Protein AF-A0A973IEP9-F1 (afdb_monomer_lite)

Radius of gyration: 64.88 Å; chains: 1; bounding box: 97×44×182 Å

Foldseek 3Di:
DVPDPVVVVVVVVVVVVVVCVVVVVVVVVVVVVVVVVVVVVVVVVVVVVVVVVVVVVVVVVVVVVVVVVVVVVVVVVVVVVVVVVVVVVVVVVVVVVVVVVVVVVVVVVVVVVVVVVVVVVVVVVVVVVVVVVVVCVVPDDPVVVVVVVVVVVVVVVVVVD

pLDDT: mean 91.17, std 9.68, range [52.22, 97.69]

Sequence (161 aa):
MLQDPTFWVAVGMVGFIALLVYLGVPKLITKSLDDRADAIKNELDTARKLKEEAQHMLAEYERKQKAAVEEAQSIIDQAKAEAESLAAETEKKLNETIDRRTKMAENKILQAQLQARKNVQAYAADIAVAATEEILSNDLSKAKSNQLIDDSIASLKERLN

Structure (mmCIF, N/CA/C/O backbone):
data_AF-A0A973IEP9-F1
#
_entry.id   AF-A0A973IEP9-F1
#
loop_
_atom_site.group_PDB
_atom_site.id
_atom_site.type_symbol
_atom_site.label_atom_id
_atom_site.label_alt_id
_atom_site.label_comp_id
_atom_site.label_asym_id
_atom_site.label_entity_id
_atom_site.label_seq_id
_atom_site.pdbx_PDB_ins_code
_atom_site.Cartn_x
_atom_site.Cartn_y
_atom_site.Cartn_z
_atom_site.occupancy
_atom_site.B_iso_or_equiv
_atom_site.auth_seq_id
_atom_site.auth_comp_id
_atom_site.auth_asym_id
_atom_site.auth_atom_id
_atom_site.pdbx_PDB_model_num
ATOM 1 N N . MET A 1 1 ? 48.522 2.626 -91.078 1.00 57.47 1 MET A N 1
ATOM 2 C CA . MET A 1 1 ? 47.853 2.201 -89.827 1.00 57.47 1 MET A CA 1
ATOM 3 C C . MET A 1 1 ? 48.741 2.323 -88.586 1.00 57.47 1 MET A C 1
ATOM 5 O O . MET A 1 1 ? 48.225 2.768 -87.580 1.00 57.47 1 MET A O 1
ATOM 9 N N . LEU A 1 2 ? 50.050 2.017 -88.629 1.00 59.25 2 LEU A N 1
ATOM 10 C CA . LEU A 1 2 ? 50.942 2.139 -87.450 1.00 59.25 2 LEU A CA 1
ATOM 11 C C . LEU A 1 2 ? 51.584 3.535 -87.237 1.00 59.25 2 LEU A C 1
ATOM 13 O O . LEU A 1 2 ? 52.230 3.759 -86.219 1.00 59.25 2 LEU A O 1
ATOM 17 N N . GLN A 1 3 ? 51.414 4.469 -88.182 1.00 65.00 3 GLN A N 1
ATOM 18 C CA . GLN A 1 3 ? 51.898 5.863 -88.098 1.00 65.00 3 GLN A CA 1
ATOM 19 C C . GLN A 1 3 ? 50.780 6.878 -87.798 1.00 65.00 3 GLN A C 1
ATOM 21 O O . GLN A 1 3 ? 50.995 8.081 -87.907 1.00 65.00 3 GLN A O 1
ATOM 26 N N . ASP A 1 4 ? 49.584 6.405 -87.444 1.00 78.56 4 ASP A N 1
ATOM 27 C CA . ASP A 1 4 ? 48.463 7.275 -87.092 1.00 78.56 4 ASP A CA 1
ATOM 28 C C . ASP A 1 4 ? 48.603 7.732 -85.624 1.00 78.56 4 ASP A C 1
ATOM 30 O O . ASP A 1 4 ? 48.683 6.872 -84.736 1.00 78.56 4 ASP A O 1
ATOM 34 N N . PRO A 1 5 ? 48.647 9.046 -85.327 1.00 79.44 5 PRO A N 1
ATOM 35 C CA . PRO A 1 5 ? 48.685 9.556 -83.957 1.00 79.44 5 PRO A CA 1
ATOM 36 C C . PRO A 1 5 ? 47.569 8.988 -83.072 1.00 79.44 5 PRO A C 1
ATOM 38 O O . PRO A 1 5 ? 47.789 8.727 -81.889 1.00 79.44 5 PRO A O 1
ATOM 41 N N . THR A 1 6 ? 46.393 8.720 -83.643 1.00 84.62 6 THR A N 1
ATOM 42 C CA . THR A 1 6 ? 45.257 8.150 -82.913 1.00 84.62 6 THR A CA 1
ATOM 43 C C . THR A 1 6 ? 45.540 6.727 -82.415 1.00 84.62 6 THR A C 1
ATOM 45 O O . THR A 1 6 ? 45.077 6.359 -81.335 1.00 84.62 6 THR A O 1
ATOM 48 N N . PHE A 1 7 ? 46.355 5.939 -83.130 1.00 85.94 7 PHE A N 1
ATOM 49 C CA . PHE A 1 7 ? 46.746 4.589 -82.705 1.00 85.94 7 PHE A CA 1
ATOM 50 C C . PHE A 1 7 ? 47.631 4.623 -81.451 1.00 85.94 7 PHE A C 1
ATOM 52 O O . PHE A 1 7 ? 47.359 3.914 -80.485 1.00 85.94 7 PHE A O 1
ATOM 59 N N . TRP A 1 8 ? 48.646 5.491 -81.416 1.00 86.62 8 TRP A N 1
ATOM 60 C CA . TRP A 1 8 ? 49.519 5.628 -80.243 1.00 86.62 8 TRP A CA 1
ATOM 61 C C . TRP A 1 8 ? 48.802 6.242 -79.034 1.00 86.62 8 TRP A C 1
ATOM 63 O O . TRP A 1 8 ? 49.062 5.830 -77.904 1.00 86.62 8 TRP A O 1
ATOM 73 N N . VAL A 1 9 ? 47.843 7.151 -79.254 1.00 89.06 9 VAL A N 1
ATOM 74 C CA . VAL A 1 9 ? 46.951 7.651 -78.191 1.00 89.06 9 VAL A CA 1
ATOM 75 C C . VAL A 1 9 ? 46.079 6.525 -77.627 1.00 89.06 9 VAL A C 1
ATOM 77 O O . VAL A 1 9 ? 45.963 6.401 -76.408 1.00 89.06 9 VAL A O 1
ATOM 80 N N . ALA A 1 10 ? 45.515 5.662 -78.477 1.00 88.81 10 ALA A N 1
ATOM 81 C CA . ALA A 1 10 ? 44.736 4.507 -78.031 1.00 88.81 10 ALA A CA 1
ATOM 82 C C . ALA A 1 10 ? 45.589 3.504 -77.231 1.00 88.81 10 ALA A C 1
ATOM 84 O O . ALA A 1 10 ? 45.155 3.034 -76.181 1.00 88.81 10 ALA A O 1
ATOM 85 N N . VAL A 1 11 ? 46.825 3.227 -77.666 1.00 91.06 11 VAL A N 1
ATOM 86 C CA . VAL A 1 11 ? 47.777 2.381 -76.922 1.00 91.06 11 VAL A CA 1
ATOM 87 C C . VAL A 1 11 ? 48.117 2.995 -75.559 1.00 91.06 11 VAL A C 1
ATOM 89 O O . VAL A 1 11 ? 48.109 2.286 -74.553 1.00 91.06 11 VAL A O 1
ATOM 92 N N . GLY A 1 12 ? 48.347 4.311 -75.494 1.00 92.19 12 GLY A N 1
ATOM 93 C CA . GLY A 1 12 ? 48.571 5.031 -74.237 1.00 92.19 12 GLY A CA 1
ATOM 94 C C . GLY A 1 12 ? 47.364 4.984 -73.291 1.00 92.19 12 GLY A C 1
ATOM 95 O O . GLY A 1 12 ? 47.530 4.722 -72.102 1.00 92.19 12 GLY A O 1
ATOM 96 N N . MET A 1 13 ? 46.147 5.156 -73.816 1.00 92.81 13 MET A N 1
ATOM 97 C CA . MET A 1 13 ? 44.889 5.047 -73.064 1.00 92.81 13 MET A CA 1
ATOM 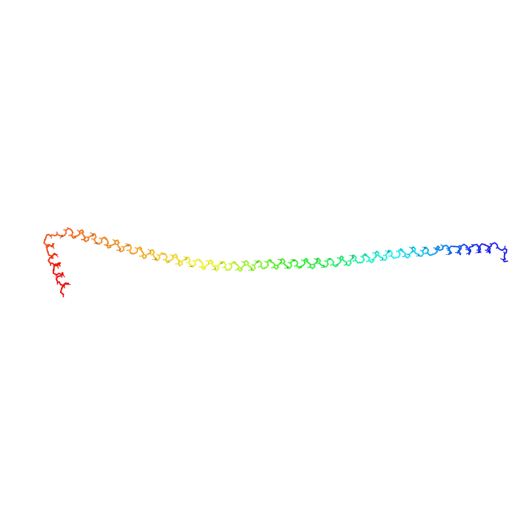98 C C . MET A 1 13 ? 44.697 3.641 -72.481 1.00 92.81 13 MET A C 1
ATOM 100 O O . MET A 1 13 ? 44.390 3.495 -71.300 1.00 92.81 13 MET A O 1
ATOM 104 N N . VAL A 1 14 ? 44.922 2.597 -73.283 1.00 94.19 14 VAL A N 1
ATOM 105 C CA 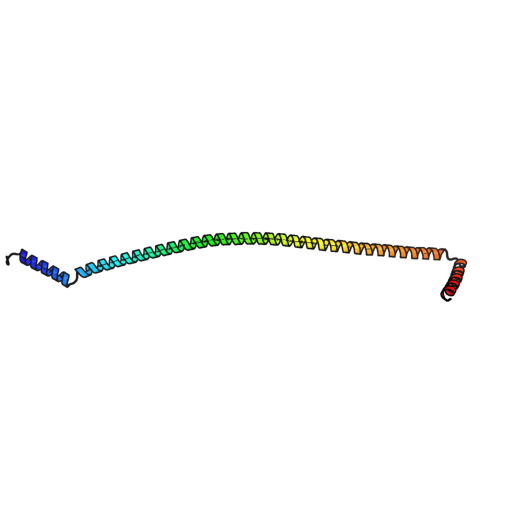. VAL A 1 14 ? 44.836 1.203 -72.822 1.00 94.19 14 VAL A CA 1
ATOM 106 C C . VAL A 1 14 ? 45.911 0.909 -71.776 1.00 94.19 14 VAL A C 1
ATOM 108 O O . VAL A 1 14 ? 45.602 0.306 -70.751 1.00 94.19 14 VAL A O 1
ATOM 111 N N . GLY A 1 15 ? 47.145 1.380 -71.982 1.00 94.25 15 GLY A N 1
ATOM 112 C CA . GLY A 1 15 ? 48.226 1.261 -71.001 1.00 94.25 15 GLY A CA 1
ATOM 113 C C . GLY A 1 15 ? 47.903 1.959 -69.677 1.00 94.25 15 GLY A C 1
ATOM 114 O O . GLY A 1 15 ? 48.137 1.395 -68.611 1.00 94.25 15 GLY A O 1
ATOM 115 N N . PHE A 1 16 ? 47.292 3.145 -69.727 1.00 92.94 16 PHE A N 1
ATOM 116 C CA . PHE A 1 16 ? 46.839 3.879 -68.546 1.00 92.94 16 PHE A CA 1
ATOM 117 C C . PHE A 1 16 ? 45.707 3.153 -67.808 1.00 92.94 16 PHE A C 1
ATOM 119 O O . PHE A 1 16 ? 45.775 2.994 -66.591 1.00 92.94 16 PHE A O 1
ATOM 126 N N . ILE A 1 17 ? 44.700 2.643 -68.523 1.00 92.62 17 ILE A N 1
ATOM 127 C CA . ILE A 1 17 ? 43.617 1.848 -67.921 1.00 92.62 17 ILE A CA 1
ATOM 128 C C . ILE A 1 17 ? 44.176 0.565 -67.293 1.00 92.62 17 ILE A C 1
ATOM 130 O O . ILE A 1 17 ? 43.826 0.240 -66.159 1.00 92.62 17 ILE A O 1
ATOM 134 N N . ALA A 1 18 ? 45.080 -0.138 -67.979 1.00 92.25 18 ALA A N 1
ATOM 135 C CA . ALA A 1 18 ? 45.739 -1.327 -67.444 1.00 92.25 18 ALA A CA 1
ATOM 136 C C . ALA A 1 18 ? 46.547 -1.006 -66.178 1.00 92.25 18 ALA A C 1
ATOM 138 O O . ALA A 1 18 ? 46.484 -1.761 -65.209 1.00 92.25 18 ALA A O 1
ATOM 139 N N . LEU A 1 19 ? 47.238 0.139 -66.147 1.00 93.06 19 LEU A N 1
ATOM 140 C CA . LEU A 1 19 ? 47.943 0.627 -64.964 1.00 93.06 19 LEU A CA 1
ATOM 141 C C . LEU A 1 19 ? 46.970 0.922 -63.809 1.00 93.06 19 LEU A C 1
ATOM 143 O O . LEU A 1 19 ? 47.217 0.485 -62.692 1.00 93.06 19 LEU A O 1
ATOM 147 N N . LEU A 1 20 ? 45.834 1.585 -64.057 1.00 91.00 20 LEU A N 1
ATOM 148 C CA . LEU A 1 20 ? 44.810 1.841 -63.030 1.00 91.00 20 LEU A CA 1
ATOM 149 C C . LEU A 1 20 ? 44.196 0.551 -62.466 1.00 91.00 20 LEU A C 1
ATOM 151 O O . LEU A 1 20 ? 43.939 0.460 -61.262 1.00 91.00 20 LEU A O 1
ATOM 155 N N . VAL A 1 21 ? 43.974 -0.449 -63.321 1.00 92.19 21 VAL A N 1
ATOM 156 C CA . VAL A 1 21 ? 43.507 -1.779 -62.906 1.00 92.19 21 VAL A CA 1
ATOM 157 C C . VAL A 1 21 ? 44.587 -2.493 -62.090 1.00 92.19 21 VAL A C 1
ATOM 159 O O . VAL A 1 21 ? 44.272 -3.040 -61.034 1.00 92.19 21 VAL A O 1
ATOM 162 N N . TYR A 1 22 ? 45.853 -2.433 -62.516 1.00 91.81 22 TYR A N 1
ATOM 163 C CA . TYR A 1 22 ? 46.988 -3.014 -61.791 1.00 91.81 22 TYR A CA 1
ATOM 164 C C . TYR A 1 22 ? 47.195 -2.367 -60.412 1.00 91.81 22 TYR A C 1
ATOM 166 O O . TYR A 1 22 ? 47.425 -3.073 -59.433 1.00 91.81 22 TYR A O 1
ATOM 174 N N . LEU A 1 23 ? 47.028 -1.043 -60.300 1.00 91.81 23 LEU A N 1
ATOM 175 C CA . LEU A 1 23 ? 47.060 -0.313 -59.025 1.00 91.81 23 LEU A CA 1
ATOM 176 C C . LEU A 1 23 ? 45.808 -0.553 -58.158 1.00 91.81 23 LEU A C 1
ATOM 178 O O . LEU A 1 23 ? 45.743 -0.071 -57.029 1.00 91.81 23 LEU A O 1
ATOM 182 N N . GLY A 1 24 ? 44.810 -1.291 -58.654 1.00 90.19 24 GLY A N 1
ATOM 183 C CA . GLY A 1 24 ? 43.632 -1.680 -57.880 1.00 90.19 24 GLY A CA 1
ATOM 184 C C . GLY A 1 24 ? 42.622 -0.555 -57.645 1.00 90.19 24 GLY A C 1
ATOM 185 O O . GLY A 1 24 ? 41.775 -0.683 -56.760 1.00 90.19 24 GLY A O 1
ATOM 186 N N . VAL A 1 25 ? 42.660 0.522 -58.437 1.00 91.25 25 VAL A N 1
ATOM 187 C CA . VAL A 1 25 ? 41.730 1.660 -58.313 1.00 91.25 25 VAL A CA 1
ATOM 188 C C . VAL A 1 25 ? 40.254 1.226 -58.369 1.00 91.25 25 VAL A C 1
ATOM 190 O O . VAL A 1 25 ? 39.494 1.654 -57.499 1.00 91.25 25 VAL A O 1
ATOM 193 N N . PRO A 1 26 ? 39.824 0.320 -59.278 1.00 90.25 26 PRO A N 1
ATOM 194 C CA . PRO A 1 26 ? 38.441 -0.162 -59.285 1.00 90.25 26 PRO A CA 1
ATOM 195 C C . PRO A 1 26 ? 38.050 -0.867 -57.980 1.00 90.25 26 PRO A C 1
ATOM 197 O O . PRO A 1 26 ? 36.958 -0.646 -57.467 1.00 90.25 26 PRO A O 1
ATOM 200 N N . LYS A 1 27 ? 38.964 -1.660 -57.403 1.00 92.25 27 LYS A N 1
ATOM 201 C CA . LYS A 1 27 ? 38.731 -2.418 -56.165 1.00 92.25 27 LYS A CA 1
ATOM 202 C C . LYS A 1 27 ? 38.585 -1.506 -54.944 1.00 92.25 27 LYS A C 1
ATOM 204 O O . LYS A 1 27 ? 37.813 -1.815 -54.042 1.00 92.25 27 LYS A O 1
ATOM 209 N N . LEU A 1 28 ? 39.318 -0.392 -54.897 1.00 92.12 28 LEU A N 1
ATOM 210 C CA . LEU A 1 28 ? 39.187 0.601 -53.826 1.00 92.12 28 LEU A CA 1
ATOM 211 C C . LEU A 1 28 ? 37.825 1.301 -53.876 1.00 92.12 28 LEU A C 1
ATOM 213 O O . LEU A 1 28 ? 37.187 1.473 -52.839 1.00 92.12 28 LEU A O 1
ATOM 217 N N . ILE A 1 29 ? 37.364 1.654 -55.079 1.00 92.31 29 ILE A N 1
ATOM 218 C CA . ILE A 1 29 ? 36.055 2.284 -55.278 1.00 92.31 29 ILE A CA 1
ATOM 219 C C . ILE A 1 29 ? 34.936 1.320 -54.876 1.00 92.31 29 ILE A C 1
ATOM 221 O O . ILE A 1 29 ? 34.088 1.706 -54.073 1.00 92.31 29 ILE A O 1
ATOM 225 N N . THR A 1 30 ? 34.954 0.069 -55.355 1.00 93.62 30 THR A N 1
ATOM 226 C CA . THR A 1 30 ? 33.931 -0.925 -54.982 1.00 93.62 30 THR A CA 1
ATOM 227 C C . THR A 1 30 ? 33.933 -1.179 -53.482 1.00 93.62 30 THR A C 1
ATOM 229 O O . THR A 1 30 ? 32.881 -1.103 -52.864 1.00 93.62 30 THR A O 1
ATOM 232 N N . LYS A 1 31 ? 35.112 -1.345 -52.870 1.00 95.12 31 LYS A N 1
ATOM 233 C CA . LYS A 1 31 ? 35.218 -1.538 -51.422 1.00 95.12 31 LYS A CA 1
ATOM 234 C C . LYS A 1 31 ? 34.625 -0.364 -50.639 1.00 95.12 31 LYS A C 1
ATOM 236 O O . LYS A 1 31 ? 33.887 -0.582 -49.694 1.00 95.12 31 LYS A O 1
ATOM 241 N N . SER A 1 32 ? 34.894 0.878 -51.044 1.00 94.50 32 SER A N 1
ATOM 242 C CA . SER A 1 32 ? 34.321 2.049 -50.363 1.00 94.50 32 SER A CA 1
ATOM 243 C C . SER A 1 32 ? 32.795 2.144 -50.482 1.00 94.50 32 SER A C 1
ATOM 245 O O . SER A 1 32 ? 32.146 2.705 -49.600 1.00 94.50 32 SER A O 1
ATOM 247 N N . LEU A 1 33 ? 32.223 1.625 -51.575 1.00 95.06 33 LEU A N 1
ATOM 248 C CA . LEU A 1 33 ? 30.777 1.552 -51.775 1.00 95.06 33 LEU A CA 1
ATOM 249 C C . LEU A 1 33 ? 30.170 0.423 -50.936 1.00 95.06 33 LEU A C 1
ATOM 251 O O . LEU A 1 33 ? 29.146 0.653 -50.299 1.00 95.06 33 LEU A O 1
ATOM 255 N N . ASP A 1 34 ? 30.830 -0.735 -50.880 1.00 95.81 34 ASP A N 1
ATOM 256 C CA . ASP A 1 34 ? 30.434 -1.870 -50.040 1.00 95.81 34 ASP A CA 1
ATOM 257 C C . ASP A 1 34 ? 30.484 -1.493 -48.551 1.00 95.81 34 ASP A C 1
ATOM 259 O O . ASP A 1 34 ? 29.488 -1.644 -47.851 1.00 95.81 34 ASP A O 1
ATOM 263 N N . ASP A 1 35 ? 31.578 -0.876 -48.086 1.00 96.50 35 ASP A N 1
ATOM 264 C CA . ASP A 1 35 ? 31.731 -0.411 -46.700 1.00 96.50 35 ASP A CA 1
ATOM 265 C C . ASP A 1 35 ? 30.609 0.579 -46.314 1.00 96.50 35 ASP A C 1
ATOM 267 O O . ASP A 1 35 ? 30.082 0.548 -45.199 1.00 96.50 35 ASP A O 1
ATOM 271 N N . ARG A 1 36 ? 30.202 1.458 -47.244 1.00 96.25 36 ARG A N 1
ATOM 272 C CA . ARG A 1 36 ? 29.065 2.375 -47.043 1.00 96.25 36 ARG A CA 1
ATOM 273 C C . ARG A 1 36 ? 27.732 1.634 -47.004 1.00 96.25 36 ARG A C 1
ATOM 275 O O . ARG A 1 36 ? 26.890 1.969 -46.173 1.00 96.25 36 ARG A O 1
ATOM 282 N N . ALA A 1 37 ? 27.522 0.671 -47.898 1.00 96.44 37 ALA A N 1
ATOM 283 C CA . ALA A 1 37 ? 26.304 -0.129 -47.931 1.00 96.44 37 ALA A CA 1
ATOM 284 C C . ALA A 1 37 ? 26.139 -0.936 -46.633 1.00 96.44 37 ALA A C 1
ATOM 286 O O . ALA A 1 37 ? 25.056 -0.934 -46.047 1.00 96.44 37 ALA A O 1
ATOM 287 N N . ASP A 1 38 ? 27.222 -1.538 -46.142 1.00 97.19 38 ASP A N 1
ATOM 288 C CA . ASP A 1 38 ? 27.246 -2.280 -44.883 1.00 97.19 38 ASP A CA 1
ATOM 289 C C . ASP A 1 38 ? 27.011 -1.366 -43.677 1.00 97.19 38 ASP A C 1
ATOM 291 O O . ASP A 1 38 ? 26.230 -1.712 -42.790 1.00 97.19 38 ASP A O 1
ATOM 295 N N . ALA A 1 39 ? 27.610 -0.170 -43.651 1.00 96.94 39 ALA A N 1
ATOM 296 C CA . ALA A 1 39 ? 27.358 0.810 -42.595 1.00 96.94 39 ALA A CA 1
ATOM 297 C C . ALA A 1 39 ? 25.875 1.220 -42.532 1.00 96.94 39 ALA A C 1
ATOM 299 O O . ALA A 1 39 ? 25.274 1.171 -41.460 1.00 96.94 39 ALA A O 1
ATOM 300 N N . ILE A 1 40 ? 25.267 1.548 -43.680 1.00 96.56 40 ILE A N 1
ATOM 301 C CA . ILE A 1 40 ? 23.842 1.913 -43.765 1.00 96.56 40 ILE A CA 1
ATOM 302 C C . ILE A 1 40 ? 22.958 0.740 -43.337 1.00 96.56 40 ILE A C 1
ATOM 304 O O . ILE A 1 40 ? 21.989 0.927 -42.602 1.00 96.56 40 ILE A O 1
ATOM 308 N N . LYS A 1 41 ? 23.283 -0.480 -43.775 1.00 97.12 41 LYS A N 1
ATOM 309 C CA . LYS A 1 41 ? 22.541 -1.681 -43.388 1.00 97.12 41 LYS A CA 1
ATOM 310 C C . LYS A 1 41 ? 22.593 -1.903 -41.876 1.00 97.12 41 LYS A C 1
ATOM 312 O O . LYS A 1 41 ? 21.549 -2.104 -41.263 1.00 97.12 41 LYS A O 1
ATOM 317 N N . ASN A 1 42 ? 23.776 -1.798 -41.274 1.00 97.69 42 ASN A N 1
ATOM 318 C CA . ASN A 1 42 ? 23.956 -1.942 -39.830 1.00 97.69 42 ASN A CA 1
ATOM 319 C C . ASN A 1 42 ? 23.201 -0.862 -39.041 1.00 97.69 42 ASN A C 1
ATOM 321 O O . ASN A 1 42 ? 22.598 -1.163 -38.009 1.00 97.69 42 ASN A O 1
ATOM 325 N N . GLU A 1 43 ? 23.197 0.383 -39.520 1.00 96.62 43 GLU A N 1
ATOM 326 C CA . GLU A 1 43 ? 22.446 1.475 -38.897 1.00 96.62 43 GLU A CA 1
ATOM 327 C C . GLU A 1 43 ? 20.931 1.236 -38.982 1.00 96.62 43 GLU A C 1
ATOM 329 O O . GLU A 1 43 ? 20.229 1.365 -37.978 1.00 96.62 43 GLU A O 1
ATOM 334 N N . LEU A 1 44 ? 20.426 0.798 -40.141 1.00 97.38 44 LEU A N 1
ATOM 335 C CA . LEU A 1 44 ? 19.016 0.446 -40.329 1.00 97.38 44 LEU A CA 1
ATOM 336 C C . LEU A 1 44 ? 18.588 -0.735 -39.453 1.00 97.38 44 LEU A C 1
ATOM 338 O O . LEU A 1 44 ? 17.507 -0.693 -38.863 1.00 97.38 44 LEU A O 1
ATOM 342 N N . ASP A 1 45 ? 19.415 -1.773 -39.344 1.00 97.44 45 ASP A N 1
ATOM 343 C CA . ASP A 1 45 ? 19.124 -2.934 -38.501 1.00 97.44 45 ASP A CA 1
ATOM 344 C C . ASP A 1 45 ? 19.157 -2.560 -37.012 1.00 97.44 45 ASP A C 1
ATOM 346 O O . ASP A 1 45 ? 18.274 -2.962 -36.252 1.00 97.44 45 ASP A O 1
ATOM 350 N N . THR A 1 46 ? 20.092 -1.699 -36.600 1.00 96.69 46 THR A N 1
ATOM 351 C CA . THR A 1 46 ? 20.131 -1.150 -35.235 1.00 96.69 46 THR A CA 1
ATOM 352 C C . THR A 1 46 ? 18.894 -0.301 -34.940 1.00 96.69 46 THR A C 1
ATOM 354 O O . THR A 1 46 ? 18.275 -0.459 -33.889 1.00 96.69 46 THR A O 1
ATOM 357 N N . ALA A 1 47 ? 18.483 0.561 -35.873 1.00 96.75 47 ALA A N 1
ATOM 358 C CA . ALA A 1 47 ? 17.288 1.387 -35.728 1.00 96.75 47 ALA A CA 1
ATOM 359 C C . ALA A 1 47 ? 16.004 0.542 -35.647 1.00 96.75 47 ALA A C 1
ATOM 361 O O . ALA A 1 47 ? 15.118 0.839 -34.843 1.00 96.75 47 ALA A O 1
ATOM 362 N N . ARG A 1 48 ? 15.904 -0.532 -36.444 1.00 96.94 48 ARG A N 1
ATOM 363 C CA . ARG A 1 48 ? 14.796 -1.499 -36.357 1.00 96.94 48 ARG A CA 1
ATOM 364 C C . ARG A 1 48 ? 14.763 -2.180 -34.999 1.00 96.94 48 ARG A C 1
ATOM 366 O O . ARG A 1 48 ? 13.715 -2.172 -34.361 1.00 96.94 48 ARG A O 1
ATOM 373 N N . LYS A 1 49 ? 15.905 -2.688 -34.534 1.00 97.56 49 LYS A N 1
ATOM 374 C CA . LYS A 1 49 ? 16.013 -3.337 -33.227 1.00 97.56 49 LYS A CA 1
ATOM 375 C C . LYS A 1 49 ? 15.623 -2.389 -32.093 1.00 97.56 49 LYS A C 1
ATOM 377 O O . LYS A 1 49 ? 14.824 -2.755 -31.241 1.00 97.56 49 LYS A O 1
ATOM 382 N N . LEU A 1 50 ? 16.107 -1.147 -32.124 1.00 97.19 50 LEU A N 1
ATOM 383 C CA . LEU A 1 50 ? 15.760 -0.136 -31.125 1.00 97.19 50 LEU A CA 1
ATOM 384 C C . LEU A 1 50 ? 14.257 0.180 -31.131 1.00 97.19 50 LEU A C 1
ATOM 386 O O . LEU A 1 50 ? 13.649 0.347 -30.075 1.00 97.19 50 LEU A O 1
ATOM 390 N N . LYS A 1 51 ? 13.638 0.235 -32.316 1.00 97.38 51 LYS A N 1
ATOM 391 C CA . LYS A 1 51 ? 12.189 0.416 -32.441 1.00 97.38 51 LYS A CA 1
ATOM 392 C C . LYS A 1 51 ? 11.420 -0.770 -31.856 1.00 97.38 51 LYS A C 1
ATOM 394 O O . LYS A 1 51 ? 10.443 -0.548 -31.148 1.00 97.38 51 LYS A O 1
ATOM 399 N N . GLU A 1 52 ? 11.841 -1.999 -32.140 1.00 97.44 52 GLU A N 1
ATOM 400 C CA . GLU A 1 52 ? 11.223 -3.209 -31.585 1.00 97.44 52 GLU A CA 1
ATOM 401 C C . GLU A 1 52 ? 11.354 -3.257 -30.058 1.00 97.44 52 GLU A C 1
ATOM 403 O O . GLU A 1 52 ? 10.365 -3.494 -29.367 1.00 97.44 52 GLU A O 1
ATOM 408 N N . GLU A 1 53 ? 12.534 -2.944 -29.517 1.00 96.81 53 GLU A N 1
ATOM 409 C CA . GLU A 1 53 ? 12.769 -2.851 -28.071 1.00 96.81 53 GLU A CA 1
ATOM 410 C C . GLU A 1 53 ? 11.890 -1.773 -27.423 1.00 96.81 53 GLU A C 1
ATOM 412 O O . GLU A 1 53 ? 11.269 -2.023 -26.389 1.00 96.81 53 GLU A O 1
ATOM 417 N N . ALA A 1 54 ? 11.766 -0.598 -28.048 1.00 97.12 54 ALA A N 1
ATOM 418 C CA . ALA A 1 54 ? 10.897 0.471 -27.564 1.00 97.12 54 ALA A CA 1
ATOM 419 C C . ALA A 1 54 ? 9.412 0.069 -27.582 1.00 97.12 54 ALA A C 1
ATOM 421 O O . ALA A 1 54 ? 8.685 0.348 -26.630 1.00 97.12 54 ALA A O 1
ATOM 422 N N . GLN A 1 55 ? 8.957 -0.614 -28.637 1.00 97.19 55 GLN A N 1
ATOM 423 C CA . GLN A 1 55 ? 7.587 -1.125 -28.730 1.00 97.19 55 GLN A CA 1
ATOM 424 C C . GLN A 1 55 ? 7.312 -2.207 -27.682 1.00 97.19 55 GLN A C 1
ATOM 426 O O . GLN A 1 55 ? 6.259 -2.187 -27.044 1.00 97.19 55 GLN A O 1
ATOM 431 N N . HIS A 1 56 ? 8.261 -3.120 -27.468 1.00 97.44 56 HIS A N 1
ATOM 432 C CA . HIS A 1 56 ? 8.162 -4.141 -26.430 1.00 97.44 56 HIS A CA 1
ATOM 433 C C . HIS A 1 56 ? 8.090 -3.508 -25.037 1.00 97.44 56 HIS A C 1
ATOM 435 O O . HIS A 1 56 ? 7.219 -3.849 -24.238 1.00 97.44 56 HIS A O 1
ATOM 441 N N . MET A 1 57 ? 8.972 -2.546 -24.762 1.00 96.94 57 MET A N 1
ATOM 442 C CA . MET A 1 57 ? 8.998 -1.820 -23.498 1.00 96.94 57 MET A CA 1
ATOM 443 C C . MET A 1 57 ? 7.682 -1.077 -23.257 1.00 96.94 57 MET A C 1
ATOM 445 O O . MET A 1 57 ? 7.110 -1.201 -22.177 1.00 96.94 57 MET A O 1
ATOM 449 N N . LEU A 1 58 ? 7.159 -0.368 -24.261 1.00 96.56 58 LEU A N 1
ATOM 450 C CA . LEU A 1 58 ? 5.870 0.318 -24.162 1.00 96.56 58 LEU A CA 1
ATOM 451 C C . LEU A 1 58 ? 4.740 -0.660 -23.810 1.00 96.56 58 LEU A C 1
ATOM 453 O O . LEU A 1 58 ? 4.006 -0.421 -22.854 1.00 96.56 58 LEU A O 1
ATOM 457 N N . ALA A 1 59 ? 4.653 -1.790 -24.516 1.00 97.44 59 ALA A N 1
ATOM 458 C CA . ALA A 1 59 ? 3.640 -2.807 -24.249 1.00 97.44 59 ALA A CA 1
ATOM 459 C C . ALA A 1 59 ? 3.768 -3.410 -22.837 1.00 97.44 59 ALA A C 1
ATOM 461 O O . ALA A 1 59 ? 2.760 -3.681 -22.182 1.00 97.44 59 ALA A O 1
ATOM 462 N N . GLU A 1 60 ? 4.991 -3.611 -22.336 1.00 97.31 60 GLU A N 1
ATOM 463 C CA . GLU A 1 60 ? 5.198 -4.036 -20.950 1.00 97.31 60 GLU A CA 1
ATOM 464 C C . GLU A 1 60 ? 4.733 -2.988 -19.941 1.00 97.31 60 GLU A C 1
ATOM 466 O O . GLU A 1 60 ? 4.086 -3.346 -18.956 1.00 97.31 60 GLU A O 1
ATOM 471 N N . TYR A 1 61 ? 5.052 -1.710 -20.157 1.00 96.94 61 TYR A N 1
ATOM 472 C CA . TYR A 1 61 ? 4.642 -0.638 -19.252 1.00 96.94 61 TYR A CA 1
ATOM 473 C C . TYR A 1 61 ? 3.126 -0.452 -19.236 1.00 96.94 61 TYR A C 1
ATOM 475 O O . TYR A 1 61 ? 2.562 -0.307 -18.156 1.00 96.94 61 TYR A O 1
ATOM 483 N N . GLU A 1 62 ? 2.453 -0.532 -20.384 1.00 96.75 62 GLU A N 1
ATOM 484 C CA . GLU A 1 62 ? 0.987 -0.491 -20.456 1.00 96.75 62 GLU A CA 1
ATOM 485 C C . GLU A 1 62 ? 0.352 -1.660 -19.689 1.00 96.75 62 GLU A C 1
ATOM 487 O O . GLU A 1 62 ? -0.580 -1.467 -18.903 1.00 96.75 62 GLU A O 1
ATOM 492 N N . ARG A 1 63 ? 0.893 -2.877 -19.843 1.00 97.19 63 ARG A N 1
ATOM 493 C CA . ARG A 1 63 ? 0.444 -4.050 -19.074 1.00 97.19 63 ARG A CA 1
ATOM 494 C C . ARG A 1 63 ? 0.672 -3.871 -17.577 1.00 97.19 63 ARG A C 1
ATOM 496 O O . ARG A 1 63 ? -0.239 -4.136 -16.798 1.00 97.19 63 ARG A O 1
ATOM 503 N N . LYS A 1 64 ? 1.858 -3.404 -17.173 1.00 97.00 64 LYS A N 1
ATOM 504 C CA . LYS A 1 64 ? 2.199 -3.142 -15.765 1.00 97.00 64 LYS A CA 1
ATOM 505 C C . LYS A 1 64 ? 1.310 -2.058 -15.168 1.00 97.00 64 LYS A C 1
ATOM 507 O O . LYS A 1 64 ? 0.846 -2.219 -14.048 1.00 97.00 64 LYS A O 1
ATOM 512 N N . GLN A 1 65 ? 1.032 -0.990 -15.912 1.00 96.69 65 GLN A N 1
ATOM 513 C CA . GLN A 1 65 ? 0.133 0.073 -15.476 1.00 96.69 65 GLN A CA 1
ATOM 514 C C . GLN A 1 65 ? -1.279 -0.465 -15.249 1.00 96.69 65 GLN A C 1
ATOM 516 O O . GLN A 1 65 ? -1.862 -0.213 -14.198 1.00 96.69 65 GLN A O 1
ATOM 521 N N . LYS A 1 66 ? -1.817 -1.236 -16.200 1.00 97.06 66 LYS A N 1
ATOM 522 C CA . LYS A 1 66 ? -3.146 -1.837 -16.059 1.00 97.06 66 LYS A CA 1
ATOM 523 C C . LYS A 1 66 ? -3.212 -2.786 -14.859 1.00 97.06 66 LYS A C 1
ATOM 525 O O . LYS A 1 66 ? -4.128 -2.663 -14.053 1.00 97.06 66 LYS A O 1
ATOM 530 N N . ALA A 1 67 ? -2.219 -3.663 -14.711 1.00 97.00 67 ALA A N 1
ATOM 531 C CA . ALA A 1 67 ? -2.129 -4.576 -13.576 1.00 97.00 67 ALA A CA 1
ATOM 532 C C . ALA A 1 67 ? -2.048 -3.823 -12.238 1.00 97.00 67 ALA A C 1
ATOM 534 O O . ALA A 1 67 ? -2.758 -4.171 -11.306 1.00 97.00 67 ALA A O 1
ATOM 535 N N . ALA A 1 68 ? -1.257 -2.748 -12.159 1.00 97.12 68 ALA A N 1
ATOM 536 C CA . ALA A 1 68 ? -1.144 -1.931 -10.952 1.00 97.12 68 ALA A CA 1
ATOM 537 C C . ALA A 1 68 ? -2.462 -1.224 -10.588 1.00 97.12 68 ALA A C 1
ATOM 539 O O . ALA A 1 68 ? -2.789 -1.102 -9.411 1.00 97.12 68 ALA A O 1
ATOM 540 N N . VAL A 1 69 ? -3.233 -0.766 -11.581 1.00 96.88 69 VAL A N 1
ATOM 541 C CA . VAL A 1 69 ? -4.562 -0.175 -11.349 1.00 96.88 69 VAL A CA 1
ATOM 542 C C . VAL A 1 69 ? -5.553 -1.228 -10.847 1.00 96.88 69 VAL A C 1
ATOM 544 O O . VAL A 1 69 ? -6.287 -0.965 -9.897 1.00 96.88 69 VAL A O 1
ATOM 547 N N . GLU A 1 70 ? -5.561 -2.420 -11.449 1.00 97.38 70 GLU A N 1
ATOM 548 C CA . GLU A 1 70 ? -6.403 -3.540 -11.006 1.00 97.38 70 GLU A CA 1
ATOM 549 C C . GLU A 1 70 ? -6.036 -3.997 -9.585 1.00 97.38 70 GLU A C 1
ATOM 551 O O . GLU A 1 70 ? -6.919 -4.197 -8.751 1.00 97.38 70 GLU A O 1
ATOM 556 N N . GLU A 1 71 ? -4.743 -4.092 -9.277 1.00 97.12 71 GLU A N 1
ATOM 557 C CA . GLU A 1 71 ? -4.241 -4.435 -7.946 1.00 97.12 71 GLU A CA 1
ATOM 558 C C . GLU A 1 71 ? -4.621 -3.372 -6.910 1.00 97.12 71 GLU A C 1
ATOM 560 O O . GLU A 1 71 ? -5.151 -3.708 -5.852 1.00 97.12 71 GLU A O 1
ATOM 565 N N . ALA A 1 72 ? -4.445 -2.085 -7.224 1.00 97.38 72 ALA A N 1
ATOM 566 C CA . ALA A 1 72 ? -4.855 -0.995 -6.342 1.00 97.38 72 ALA A CA 1
ATOM 567 C C . ALA A 1 72 ? -6.364 -1.022 -6.058 1.00 97.38 72 ALA A C 1
ATOM 569 O O . ALA A 1 72 ? -6.780 -0.848 -4.911 1.00 97.38 72 ALA A O 1
ATOM 570 N N . GLN A 1 73 ? -7.184 -1.282 -7.080 1.00 97.06 73 GLN A N 1
ATOM 571 C CA . GLN A 1 73 ? -8.627 -1.424 -6.911 1.00 97.06 73 GLN A CA 1
ATOM 572 C C . GLN A 1 73 ? -8.966 -2.627 -6.019 1.00 97.06 73 GLN A C 1
ATOM 574 O O . GLN A 1 73 ? -9.743 -2.486 -5.078 1.00 97.06 73 GLN A O 1
ATOM 579 N N . SER A 1 74 ? -8.314 -3.773 -6.239 1.00 97.62 74 SER A N 1
ATOM 580 C CA . SER A 1 74 ? -8.478 -4.962 -5.396 1.00 97.62 74 SER A CA 1
ATOM 581 C C . SER A 1 74 ? -8.094 -4.699 -3.937 1.00 97.62 74 SER A C 1
ATOM 583 O O . SER A 1 74 ? -8.788 -5.167 -3.039 1.00 97.62 74 SER A O 1
ATOM 585 N N . ILE A 1 75 ? -7.018 -3.949 -3.678 1.00 97.69 75 ILE A N 1
ATOM 586 C CA . ILE A 1 75 ? -6.605 -3.572 -2.316 1.00 97.69 75 ILE A CA 1
ATOM 587 C C . ILE A 1 75 ? -7.686 -2.718 -1.649 1.00 97.69 75 ILE A C 1
ATOM 589 O O . ILE A 1 75 ? -8.035 -2.956 -0.494 1.00 97.69 75 ILE A O 1
ATOM 593 N N . ILE A 1 76 ? -8.240 -1.736 -2.366 1.00 97.69 76 ILE A N 1
ATOM 594 C CA . ILE A 1 76 ? -9.304 -0.873 -1.838 1.00 97.69 76 ILE A CA 1
ATOM 595 C C . ILE A 1 76 ? -10.559 -1.691 -1.522 1.00 97.69 76 ILE A C 1
ATOM 597 O O . ILE A 1 76 ? -11.174 -1.488 -0.475 1.00 97.69 76 ILE A O 1
ATOM 601 N N . ASP A 1 77 ? -10.941 -2.609 -2.406 1.00 97.69 77 ASP A N 1
ATOM 602 C CA . ASP A 1 77 ? -12.139 -3.427 -2.222 1.00 97.69 77 ASP A CA 1
ATOM 603 C C . ASP A 1 77 ? -11.973 -4.423 -1.066 1.00 97.69 77 ASP A C 1
ATOM 605 O O . ASP A 1 77 ? -12.882 -4.565 -0.246 1.00 97.69 77 ASP A O 1
ATOM 609 N N . GLN A 1 78 ? -10.792 -5.032 -0.923 1.00 97.44 78 GLN A N 1
ATOM 610 C CA . GLN A 1 78 ? -10.455 -5.867 0.235 1.00 97.44 78 GLN A CA 1
ATOM 611 C C . GLN A 1 78 ? -10.478 -5.062 1.536 1.00 97.44 78 GLN A C 1
ATOM 613 O O . GLN A 1 78 ? -11.123 -5.478 2.494 1.00 97.44 78 GLN A O 1
ATOM 618 N N . ALA A 1 79 ? -9.862 -3.877 1.560 1.00 97.25 79 ALA A N 1
ATOM 619 C CA . ALA A 1 79 ? -9.850 -3.021 2.743 1.00 97.25 79 ALA A CA 1
ATOM 620 C C . ALA A 1 79 ? -11.266 -2.598 3.171 1.00 97.25 79 ALA A C 1
ATOM 622 O O . ALA A 1 79 ? -11.561 -2.541 4.365 1.00 97.25 79 ALA A O 1
ATOM 623 N N . LYS A 1 80 ? -12.166 -2.327 2.215 1.00 97.69 80 LYS A N 1
ATOM 624 C CA . LYS A 1 80 ? -13.579 -2.042 2.507 1.00 97.69 80 LYS A CA 1
ATOM 625 C C . LYS A 1 80 ? -14.298 -3.258 3.083 1.00 97.69 80 LYS A C 1
ATOM 627 O O . LYS A 1 80 ? -14.962 -3.124 4.106 1.00 97.69 80 LYS A O 1
ATOM 632 N N . ALA A 1 81 ? -14.139 -4.427 2.466 1.00 97.69 81 ALA A N 1
ATOM 633 C CA . ALA A 1 81 ? -14.757 -5.660 2.947 1.00 97.69 81 ALA A CA 1
ATOM 634 C C . ALA A 1 81 ? -14.268 -6.034 4.359 1.00 97.69 81 ALA A C 1
ATOM 636 O O . ALA A 1 81 ? -15.066 -6.405 5.222 1.00 97.69 81 ALA A O 1
ATOM 637 N N . GLU A 1 82 ? -12.969 -5.883 4.627 1.00 97.19 82 GLU A N 1
ATOM 638 C CA . GLU A 1 82 ? -12.391 -6.081 5.958 1.00 97.19 82 GLU A CA 1
ATOM 639 C C . GLU A 1 82 ? -12.928 -5.067 6.970 1.00 97.19 82 GLU A C 1
ATOM 641 O O . GLU A 1 82 ? -13.289 -5.452 8.082 1.00 97.19 82 GLU A O 1
ATOM 646 N N . ALA A 1 83 ? -13.037 -3.790 6.592 1.00 97.19 83 ALA A N 1
ATOM 647 C CA . ALA A 1 83 ? -13.594 -2.755 7.458 1.00 97.19 83 ALA A CA 1
ATOM 648 C C . ALA A 1 83 ? -15.063 -3.032 7.817 1.00 97.19 83 ALA A C 1
ATOM 650 O O . ALA A 1 83 ? -15.439 -2.907 8.982 1.00 97.19 83 ALA A O 1
ATOM 651 N N . GLU A 1 84 ? -15.883 -3.448 6.849 1.00 97.31 84 GLU A N 1
ATOM 652 C CA . GLU A 1 84 ? -17.281 -3.832 7.078 1.00 97.31 84 GLU A CA 1
ATOM 653 C C . GLU A 1 84 ? -17.390 -5.061 7.989 1.00 97.31 84 GLU A C 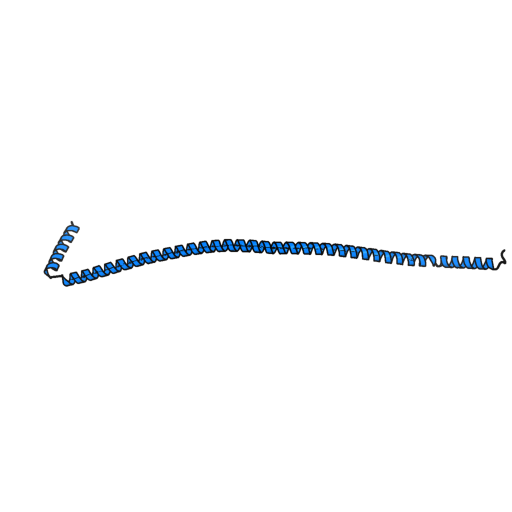1
ATOM 655 O O . GLU A 1 84 ? -18.152 -5.050 8.959 1.00 97.31 84 GLU A O 1
ATOM 660 N N . SER A 1 85 ? -16.582 -6.096 7.738 1.00 97.38 85 SER A N 1
ATOM 661 C CA . SER A 1 85 ? -16.542 -7.294 8.581 1.00 97.38 85 SER A CA 1
ATOM 662 C C . SER A 1 85 ? -16.113 -6.965 10.013 1.00 97.38 85 SER A C 1
ATOM 664 O O . SER A 1 85 ? -16.726 -7.436 10.974 1.00 97.38 85 SER A O 1
ATOM 666 N N . LEU A 1 86 ? -15.083 -6.132 10.176 1.00 97.50 86 LEU A N 1
ATOM 667 C CA . LEU A 1 86 ? -14.589 -5.712 11.484 1.00 97.50 86 LEU A CA 1
ATOM 668 C C . LEU A 1 86 ? -15.620 -4.861 12.229 1.00 97.50 86 LEU A C 1
ATOM 670 O O . LEU A 1 86 ? -15.789 -5.030 13.438 1.00 97.50 86 LEU A O 1
ATOM 674 N N . ALA A 1 87 ? -16.321 -3.966 11.529 1.00 97.00 87 ALA A N 1
ATOM 675 C CA . ALA A 1 87 ? -17.395 -3.168 12.107 1.00 97.00 87 ALA A CA 1
ATOM 676 C C . ALA A 1 87 ? -18.527 -4.068 12.622 1.00 97.00 87 ALA A C 1
ATOM 678 O O . ALA A 1 87 ? -18.912 -3.945 13.785 1.00 97.00 87 ALA A O 1
ATOM 679 N N . ALA A 1 88 ? -18.983 -5.030 11.812 1.00 97.44 88 ALA A N 1
ATOM 680 C CA . ALA A 1 88 ? -20.026 -5.979 12.202 1.00 97.44 88 ALA A CA 1
ATOM 681 C C . ALA A 1 88 ? -19.607 -6.857 13.397 1.00 97.44 88 ALA A C 1
ATOM 683 O O . ALA A 1 88 ? -20.381 -7.065 14.336 1.00 97.44 88 ALA A O 1
ATOM 684 N N . GLU A 1 89 ? -18.364 -7.351 13.410 1.00 97.19 89 GLU A N 1
ATOM 685 C CA . GLU A 1 89 ? -17.836 -8.130 14.534 1.00 97.19 89 GLU A CA 1
ATOM 686 C C . GLU A 1 89 ? -17.731 -7.283 15.810 1.00 97.19 89 GLU A C 1
ATOM 688 O O . GLU A 1 89 ? -18.078 -7.738 16.905 1.00 97.19 89 GLU A O 1
ATOM 693 N N . THR A 1 90 ? -17.276 -6.037 15.674 1.00 97.25 90 THR A N 1
ATOM 694 C CA . THR A 1 90 ? -17.149 -5.094 16.789 1.00 97.25 90 THR A CA 1
ATOM 695 C C . THR A 1 90 ? -18.512 -4.746 17.369 1.00 97.25 90 THR A C 1
ATOM 697 O O . THR A 1 90 ? -18.668 -4.762 18.589 1.00 97.25 90 THR A O 1
ATOM 700 N N . GLU A 1 91 ? -19.512 -4.492 16.526 1.00 96.81 91 GLU A N 1
ATOM 701 C CA . GLU A 1 91 ? -20.884 -4.224 16.956 1.00 96.81 91 GLU A CA 1
ATOM 702 C C . GLU A 1 91 ? -21.463 -5.417 17.723 1.00 96.81 91 GLU A C 1
ATOM 704 O O . GLU A 1 91 ? -21.988 -5.259 18.828 1.00 96.81 91 GLU A O 1
ATOM 709 N N . LYS A 1 92 ? -21.274 -6.638 17.207 1.00 97.69 92 LYS A N 1
ATOM 710 C CA . LYS A 1 92 ? -21.693 -7.861 17.898 1.00 97.69 92 LYS A CA 1
ATOM 711 C C . LYS A 1 92 ? -21.037 -7.989 19.277 1.00 97.69 92 LYS A C 1
ATOM 713 O O . LYS A 1 92 ? -21.732 -8.186 20.274 1.00 97.69 92 LYS A O 1
ATOM 718 N N . LYS A 1 93 ? -19.712 -7.829 19.357 1.00 97.25 93 LYS A N 1
ATOM 719 C CA . LYS A 1 93 ? -18.957 -7.878 20.624 1.00 97.25 93 LYS A CA 1
ATOM 720 C C . LYS A 1 93 ? -19.380 -6.780 21.599 1.00 97.25 93 LYS A C 1
ATOM 722 O O . LYS A 1 93 ? -19.396 -7.003 22.815 1.00 97.25 93 LYS A O 1
ATOM 727 N N . LEU A 1 94 ? -19.703 -5.594 21.088 1.00 97.44 94 LEU A N 1
ATOM 728 C CA . LEU A 1 94 ? -20.187 -4.480 21.891 1.00 97.44 94 LEU A CA 1
ATOM 729 C C . LEU A 1 94 ? -21.547 -4.815 22.504 1.00 97.44 94 LEU A C 1
ATOM 731 O O . LEU A 1 94 ? -21.692 -4.691 23.719 1.00 97.44 94 LEU A O 1
ATOM 735 N N . ASN A 1 95 ? -22.491 -5.315 21.705 1.00 97.12 95 ASN A N 1
ATOM 736 C CA . ASN A 1 95 ? -23.812 -5.735 22.176 1.00 97.12 95 ASN A CA 1
ATOM 737 C C . ASN A 1 95 ? -23.708 -6.838 23.239 1.00 97.12 95 ASN A C 1
ATOM 739 O O . ASN A 1 95 ? -24.267 -6.700 24.325 1.00 97.12 95 ASN A O 1
ATOM 743 N N . GLU A 1 96 ? -22.893 -7.870 23.006 1.00 97.31 96 GLU A N 1
ATOM 744 C CA . GLU A 1 96 ? -22.631 -8.922 24.003 1.00 97.31 96 GLU A CA 1
ATOM 745 C C . GLU A 1 96 ? -22.030 -8.356 25.304 1.00 97.31 96 GLU A C 1
ATOM 747 O O . GLU A 1 96 ? -22.366 -8.779 26.418 1.00 97.31 96 GLU A O 1
ATOM 752 N N . THR A 1 97 ? -21.139 -7.368 25.189 1.00 97.12 97 THR A N 1
ATOM 753 C CA . THR A 1 97 ? -20.528 -6.707 26.346 1.00 97.12 97 THR A CA 1
ATOM 754 C C . THR A 1 97 ? -21.536 -5.860 27.114 1.00 97.12 97 THR A C 1
ATOM 756 O O . THR A 1 97 ? -21.509 -5.878 28.350 1.00 97.12 97 THR A O 1
ATOM 759 N N . ILE A 1 98 ? -22.408 -5.135 26.409 1.00 97.69 98 ILE A N 1
ATOM 760 C CA . ILE A 1 98 ? -23.493 -4.347 26.994 1.00 97.69 98 ILE A CA 1
ATOM 761 C C . ILE A 1 98 ? -24.440 -5.278 27.745 1.00 97.69 98 ILE A C 1
ATOM 763 O O . ILE A 1 98 ? -24.618 -5.085 28.943 1.00 97.69 98 ILE A O 1
ATOM 767 N N . ASP A 1 99 ? -24.932 -6.344 27.116 1.00 97.31 99 ASP A N 1
ATOM 768 C CA . ASP A 1 99 ? -25.833 -7.315 27.747 1.00 97.31 99 ASP A CA 1
ATOM 769 C C . ASP A 1 99 ? -25.238 -7.916 29.020 1.00 97.31 99 ASP A C 1
ATOM 771 O O . ASP A 1 99 ? -25.890 -7.992 30.067 1.00 97.31 99 ASP A O 1
ATOM 775 N N . ARG A 1 100 ? -23.961 -8.311 28.972 1.00 97.56 100 ARG A N 1
ATOM 776 C CA . ARG A 1 100 ? -23.260 -8.827 30.151 1.00 97.56 100 ARG A CA 1
ATOM 777 C C . ARG A 1 100 ? -23.162 -7.772 31.253 1.00 97.56 100 ARG A C 1
ATOM 779 O O . ARG A 1 100 ? -23.344 -8.100 32.425 1.00 97.56 100 ARG A O 1
ATOM 786 N N . ARG A 1 101 ? -22.864 -6.514 30.908 1.00 96.75 101 ARG A N 1
ATOM 787 C CA . ARG A 1 101 ? -22.797 -5.408 31.878 1.00 96.75 101 ARG A CA 1
ATOM 788 C C . ARG A 1 101 ? -24.161 -5.096 32.481 1.00 96.75 101 ARG A C 1
ATOM 790 O O . ARG A 1 101 ? -24.223 -4.916 33.695 1.00 96.75 101 ARG A O 1
ATOM 797 N N . THR A 1 102 ? -25.223 -5.110 31.683 1.00 97.31 102 THR A N 1
ATOM 798 C CA . THR A 1 102 ? -26.605 -4.939 32.142 1.00 97.31 102 THR A CA 1
ATOM 799 C C . THR A 1 102 ? -26.962 -6.022 33.151 1.00 97.31 102 THR A C 1
ATOM 801 O O . THR A 1 102 ? -27.281 -5.700 34.292 1.00 97.31 102 THR A O 1
ATOM 804 N N . LYS A 1 103 ? -26.752 -7.302 32.815 1.00 97.44 103 LYS A N 1
ATOM 805 C CA . LYS A 1 103 ? -26.994 -8.422 33.742 1.00 97.44 103 LYS A CA 1
ATOM 806 C C . LYS A 1 103 ? -26.174 -8.315 35.029 1.00 97.44 103 LYS A C 1
ATOM 808 O O . LYS A 1 103 ? -26.659 -8.631 36.113 1.00 97.44 103 LYS A O 1
ATOM 813 N N . MET A 1 104 ? -24.915 -7.878 34.950 1.00 97.44 104 MET A N 1
ATOM 814 C CA . MET A 1 104 ? -24.101 -7.645 36.150 1.00 97.44 104 MET A CA 1
ATOM 815 C C . MET A 1 104 ? -24.660 -6.511 37.016 1.00 97.44 104 MET A C 1
ATOM 817 O O . MET A 1 104 ? -24.654 -6.629 38.241 1.00 97.44 104 MET A O 1
ATOM 821 N N . ALA A 1 105 ? -25.131 -5.422 36.407 1.00 97.50 105 ALA A N 1
ATOM 822 C CA . ALA A 1 105 ? -25.746 -4.309 37.122 1.00 97.50 105 ALA A CA 1
ATOM 823 C C . ALA A 1 105 ? -27.067 -4.730 37.783 1.00 97.50 105 ALA A C 1
ATOM 825 O O . ALA A 1 105 ? -27.250 -4.474 38.970 1.00 97.50 105 ALA A O 1
ATOM 826 N N . GLU A 1 106 ? -27.931 -5.449 37.066 1.00 97.19 106 GLU A N 1
ATOM 827 C CA . GLU A 1 106 ? -29.179 -6.011 37.596 1.00 97.19 106 GLU A CA 1
ATOM 828 C C . GLU A 1 106 ? -28.921 -6.930 38.793 1.00 97.19 106 GLU A C 1
ATOM 830 O O . GLU A 1 106 ? -29.530 -6.765 39.849 1.00 97.19 106 GLU A O 1
ATOM 835 N N . ASN A 1 107 ? -27.948 -7.839 38.678 1.00 97.19 107 ASN A N 1
ATOM 836 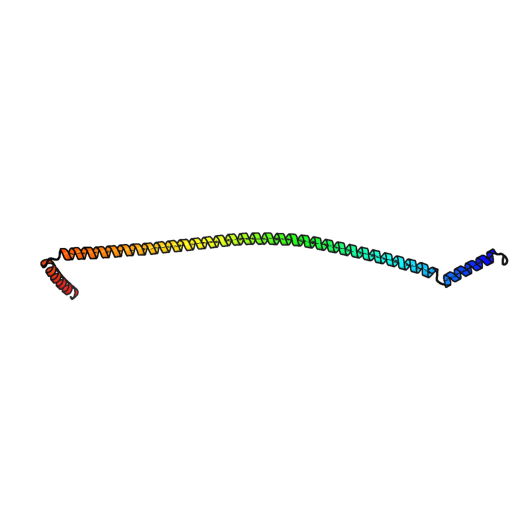C CA . ASN A 1 107 ? -27.561 -8.712 39.784 1.00 97.19 107 ASN A CA 1
ATOM 837 C C . ASN A 1 107 ? -27.039 -7.919 40.990 1.00 97.19 107 ASN A C 1
ATOM 839 O O . ASN A 1 107 ? -27.393 -8.232 42.126 1.00 97.19 107 ASN A O 1
ATOM 843 N N . LYS A 1 108 ? -26.236 -6.867 40.776 1.00 96.94 108 LYS A N 1
ATOM 844 C CA . LYS A 1 108 ? -25.777 -5.986 41.865 1.00 96.94 108 LYS A CA 1
ATOM 845 C C . LYS A 1 108 ? -26.935 -5.249 42.534 1.00 96.94 108 LYS A C 1
ATOM 847 O O . LYS A 1 108 ? -26.952 -5.159 43.759 1.00 96.94 108 LYS A O 1
ATOM 852 N N . ILE A 1 109 ? -27.901 -4.757 41.757 1.00 97.12 109 ILE A N 1
ATOM 853 C CA . ILE A 1 109 ? -29.109 -4.108 42.280 1.00 97.12 109 ILE A CA 1
ATOM 854 C C . ILE A 1 109 ? -29.906 -5.101 43.127 1.00 97.12 109 ILE A C 1
ATOM 856 O O . ILE A 1 109 ? -30.280 -4.769 44.249 1.00 97.12 109 ILE A O 1
ATOM 860 N N . LEU A 1 110 ? -30.112 -6.328 42.644 1.00 97.50 110 LEU A N 1
ATOM 861 C CA . LEU A 1 110 ? -30.829 -7.362 43.388 1.00 97.50 110 LEU A CA 1
ATOM 862 C C . LEU A 1 110 ? -30.130 -7.693 44.714 1.00 97.50 110 LEU A C 1
ATOM 864 O O . LEU A 1 110 ? -30.776 -7.743 45.759 1.00 97.50 110 LEU A O 1
ATOM 868 N N . GLN A 1 111 ? -28.806 -7.863 44.698 1.00 97.31 111 GLN A N 1
ATOM 869 C CA . GLN A 1 111 ? -28.024 -8.096 45.916 1.00 97.31 111 GLN A CA 1
ATOM 870 C C . GLN A 1 111 ? -28.138 -6.921 46.897 1.00 97.31 111 GLN A C 1
ATOM 872 O O . GLN A 1 111 ? -28.373 -7.132 48.087 1.00 97.31 111 GLN A O 1
ATOM 877 N N . ALA A 1 112 ? -28.053 -5.680 46.407 1.00 96.69 112 ALA A N 1
ATOM 878 C CA . ALA A 1 112 ? -28.226 -4.488 47.232 1.00 96.69 112 ALA A CA 1
ATOM 879 C C . ALA A 1 112 ? -29.639 -4.397 47.834 1.00 96.69 112 ALA A C 1
ATOM 881 O O . ALA A 1 112 ? -29.782 -4.065 49.008 1.00 96.69 112 ALA A O 1
ATOM 882 N N . GLN A 1 113 ? -30.682 -4.745 47.074 1.00 96.75 113 GLN A N 1
ATOM 883 C CA . GLN A 1 113 ? -32.062 -4.794 47.565 1.00 96.75 113 GLN A CA 1
ATOM 884 C C . GLN A 1 113 ? -32.246 -5.853 48.656 1.00 96.75 113 GLN A C 1
ATOM 886 O O . GLN A 1 113 ? -32.883 -5.580 49.674 1.00 96.75 113 GLN A O 1
ATOM 891 N N . LEU A 1 114 ? -31.684 -7.051 48.468 1.00 96.81 114 LEU A N 1
ATOM 892 C CA . LEU A 1 114 ? -31.727 -8.114 49.473 1.00 96.81 114 LEU A CA 1
ATOM 893 C C . LEU A 1 114 ? -31.017 -7.685 50.759 1.00 96.81 114 LEU A C 1
ATOM 895 O O . LEU A 1 114 ? -31.559 -7.876 51.849 1.00 96.81 114 LEU A O 1
ATOM 899 N N . GLN A 1 115 ? -29.846 -7.057 50.637 1.00 96.75 115 GLN A N 1
ATOM 900 C CA . GLN A 1 115 ? -29.113 -6.539 51.787 1.00 96.75 115 GLN A CA 1
ATOM 901 C C . GLN A 1 115 ? -29.882 -5.415 52.491 1.00 96.75 115 GLN A C 1
ATOM 903 O O . GLN A 1 115 ? -30.003 -5.432 53.712 1.00 96.75 115 GLN A O 1
ATOM 908 N N . ALA A 1 116 ? -30.462 -4.475 51.740 1.00 96.06 116 ALA A N 1
ATOM 909 C CA . ALA A 1 116 ? -31.268 -3.394 52.301 1.00 96.06 116 ALA A CA 1
ATOM 910 C C . ALA A 1 116 ? -32.493 -3.930 53.059 1.00 96.06 116 ALA A C 1
ATOM 912 O O . ALA A 1 116 ? -32.757 -3.490 54.175 1.00 96.06 116 ALA A O 1
ATOM 913 N N . ARG A 1 117 ? -33.204 -4.928 52.510 1.00 96.25 117 ARG A N 1
ATOM 914 C CA . ARG A 1 117 ? -34.327 -5.578 53.210 1.00 96.25 117 ARG A CA 1
ATOM 915 C C . ARG A 1 117 ? -33.882 -6.244 54.508 1.00 96.25 117 ARG A C 1
ATOM 917 O O . A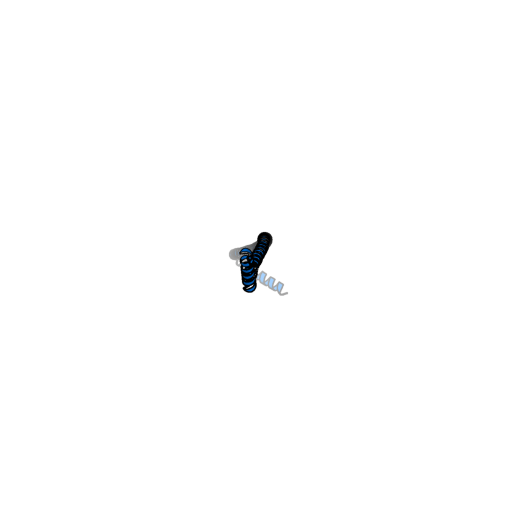RG A 1 117 ? -34.546 -6.057 55.523 1.00 96.25 117 ARG A O 1
ATOM 924 N N . LYS A 1 118 ? -32.763 -6.979 54.493 1.00 96.56 118 LYS A N 1
ATOM 925 C CA . LYS A 1 118 ? -32.197 -7.580 55.711 1.00 96.56 118 LYS A CA 1
ATOM 926 C C . LYS A 1 118 ? -31.854 -6.520 56.756 1.00 96.56 118 LYS A C 1
ATOM 928 O O . LYS A 1 118 ? -32.196 -6.698 57.918 1.00 96.56 118 LYS A O 1
ATOM 933 N N . ASN A 1 119 ? -31.245 -5.409 56.343 1.00 94.94 119 ASN A N 1
ATOM 934 C CA . ASN A 1 119 ? -30.901 -4.311 57.246 1.00 94.94 119 ASN A CA 1
ATOM 935 C C . ASN A 1 119 ? -32.153 -3.679 57.879 1.00 94.94 119 ASN A C 1
ATOM 937 O O . ASN A 1 119 ? -32.160 -3.429 59.078 1.00 94.94 119 ASN A O 1
ATOM 941 N N . VAL A 1 120 ? -33.226 -3.463 57.105 1.00 96.50 120 VAL A N 1
ATOM 942 C CA . VAL A 1 120 ? -34.500 -2.938 57.634 1.00 96.50 120 VAL A CA 1
ATOM 943 C C . VAL A 1 120 ? -35.138 -3.916 58.621 1.00 96.50 120 VAL A C 1
ATOM 945 O O . VAL A 1 120 ? -35.626 -3.493 59.664 1.00 96.50 120 VAL A O 1
ATOM 948 N N . GLN A 1 121 ? -35.122 -5.218 58.322 1.00 95.50 121 GLN A N 1
ATOM 949 C CA . GLN A 1 121 ? -35.649 -6.245 59.227 1.00 95.50 121 GLN A CA 1
ATOM 950 C C . GLN A 1 121 ? -34.861 -6.320 60.538 1.00 95.50 121 GLN A C 1
ATOM 952 O O . GLN A 1 121 ? -35.474 -6.395 61.598 1.00 95.50 121 GLN A O 1
ATOM 957 N N . ALA A 1 122 ? -33.528 -6.264 60.469 1.00 95.81 122 ALA A N 1
ATOM 958 C CA . ALA A 1 122 ? -32.671 -6.225 61.650 1.00 95.81 122 ALA A CA 1
ATOM 959 C C . ALA A 1 122 ? -32.960 -4.978 62.499 1.00 95.81 122 ALA A C 1
ATOM 961 O O . ALA A 1 122 ? -33.257 -5.101 63.679 1.00 95.81 122 ALA A O 1
ATOM 962 N N . TYR A 1 123 ? -33.010 -3.799 61.872 1.00 95.19 123 TYR A N 1
ATOM 963 C CA . TYR A 1 123 ? -33.314 -2.549 62.568 1.00 95.19 123 TYR A CA 1
ATOM 964 C C . TYR A 1 123 ? -34.709 -2.548 63.218 1.00 95.19 123 TYR A C 1
ATOM 966 O O . TYR A 1 123 ? -34.880 -2.067 64.335 1.00 95.19 123 TYR A O 1
ATOM 974 N N . ALA A 1 124 ? -35.715 -3.122 62.551 1.00 94.62 124 ALA A N 1
ATOM 975 C CA . ALA A 1 124 ? -37.050 -3.278 63.123 1.00 94.62 124 ALA A CA 1
ATOM 976 C C . ALA A 1 124 ? -37.065 -4.244 64.322 1.00 94.62 124 ALA A C 1
ATOM 978 O O . ALA A 1 124 ? -37.766 -3.983 65.298 1.00 94.62 124 ALA A O 1
ATOM 979 N N . ALA A 1 125 ? -36.294 -5.336 64.265 1.00 94.50 125 ALA A N 1
ATOM 980 C CA . ALA A 1 125 ? -36.138 -6.256 65.389 1.00 94.50 125 ALA A CA 1
ATOM 981 C C . ALA A 1 125 ? -35.452 -5.571 66.580 1.00 94.50 125 ALA A C 1
ATOM 983 O O . ALA A 1 125 ? -35.935 -5.698 67.702 1.00 94.50 125 ALA A O 1
ATOM 984 N N . ASP A 1 126 ? -34.404 -4.782 66.330 1.00 94.06 126 ASP A N 1
ATOM 985 C CA . ASP A 1 126 ? -33.699 -4.021 67.365 1.00 94.06 126 ASP A CA 1
ATOM 986 C C . ASP A 1 126 ? -34.633 -3.009 68.053 1.00 94.06 126 ASP A C 1
ATOM 988 O O . ASP A 1 126 ? -34.674 -2.941 69.281 1.00 94.06 126 ASP A O 1
ATOM 992 N N . ILE A 1 127 ? -35.452 -2.277 67.282 1.00 94.44 127 ILE A N 1
ATOM 993 C CA . ILE A 1 127 ? -36.469 -1.363 67.835 1.00 94.44 127 ILE A CA 1
ATOM 994 C C . ILE A 1 127 ? -37.509 -2.126 68.661 1.00 94.44 127 ILE A C 1
ATOM 996 O O . ILE A 1 127 ? -37.887 -1.669 69.737 1.00 94.44 127 ILE A O 1
ATOM 1000 N N . ALA A 1 128 ? -37.989 -3.274 68.176 1.00 93.38 128 ALA A N 1
ATOM 1001 C CA . ALA A 1 128 ? -38.976 -4.069 68.900 1.00 93.38 128 ALA A CA 1
ATOM 1002 C C . ALA A 1 128 ? -38.419 -4.588 70.236 1.00 93.38 128 ALA A C 1
ATOM 1004 O O . ALA A 1 128 ? -39.121 -4.542 71.247 1.00 93.38 128 ALA A O 1
ATOM 1005 N N . VAL A 1 129 ? -37.158 -5.035 70.260 1.00 92.81 129 VAL A N 1
ATOM 1006 C CA . VAL A 1 129 ? -36.466 -5.450 71.489 1.00 92.81 129 VAL A CA 1
ATOM 1007 C C . VAL A 1 129 ? -36.324 -4.270 72.448 1.00 92.81 129 VAL A C 1
ATOM 1009 O O . VAL A 1 129 ? -36.728 -4.398 73.600 1.00 92.81 129 VAL A O 1
ATOM 1012 N N . ALA A 1 130 ? -35.855 -3.112 71.972 1.00 91.50 130 ALA A N 1
ATOM 1013 C CA . ALA A 1 130 ? -35.708 -1.911 72.796 1.00 91.50 130 ALA A CA 1
ATOM 1014 C C . ALA A 1 130 ? -37.048 -1.434 73.390 1.00 91.50 130 ALA A C 1
ATOM 1016 O O . ALA A 1 130 ? -37.134 -1.142 74.580 1.00 91.50 130 ALA A O 1
ATOM 1017 N N . ALA A 1 131 ? -38.121 -1.421 72.592 1.00 90.31 131 ALA A N 1
ATOM 1018 C CA . ALA A 1 131 ? -39.459 -1.068 73.068 1.00 90.31 131 ALA A CA 1
ATOM 1019 C C . ALA A 1 131 ? -40.000 -2.090 74.084 1.00 90.31 131 ALA A C 1
ATOM 1021 O O . ALA A 1 131 ? -40.657 -1.717 75.054 1.00 90.31 131 ALA A O 1
ATOM 1022 N N . THR A 1 132 ? -39.715 -3.382 73.888 1.00 89.94 132 THR A N 1
ATOM 1023 C CA . THR A 1 132 ? -40.091 -4.434 74.847 1.00 89.94 132 THR A CA 1
ATOM 1024 C C . THR A 1 132 ? -39.325 -4.268 76.160 1.00 89.94 132 THR A C 1
ATOM 1026 O O . THR A 1 132 ? -39.925 -4.391 77.222 1.00 89.94 132 THR A O 1
ATOM 1029 N N . GLU A 1 133 ? -38.030 -3.947 76.112 1.00 86.69 133 GLU A N 1
ATOM 1030 C CA . GLU A 1 133 ? -37.208 -3.659 77.293 1.00 86.69 133 GLU A CA 1
ATOM 1031 C C . GLU A 1 133 ? -37.736 -2.438 78.066 1.00 86.69 133 GLU A C 1
ATOM 1033 O O . GLU A 1 133 ? -37.879 -2.486 79.291 1.00 86.69 133 GLU A O 1
ATOM 1038 N N . GLU A 1 134 ? -38.126 -1.375 77.359 1.00 87.31 134 GLU A N 1
ATOM 1039 C CA . GLU A 1 134 ? -38.737 -0.185 77.954 1.00 87.31 134 GLU A CA 1
ATOM 1040 C C . GLU A 1 134 ? -40.096 -0.499 78.605 1.00 87.31 134 GLU A C 1
ATOM 1042 O O . GLU A 1 134 ? -40.330 -0.128 79.756 1.00 87.31 134 GLU A O 1
ATOM 1047 N N . ILE A 1 135 ? -40.981 -1.236 77.925 1.00 84.25 135 ILE A N 1
ATOM 1048 C CA . ILE A 1 135 ? -42.271 -1.661 78.495 1.00 84.25 135 ILE A CA 1
ATOM 1049 C C . ILE A 1 135 ? -42.049 -2.554 79.718 1.00 84.25 135 ILE A C 1
ATOM 1051 O O . ILE A 1 135 ? -42.678 -2.340 80.754 1.00 84.25 135 ILE A O 1
ATOM 1055 N N . LEU A 1 136 ? -41.149 -3.537 79.618 1.00 79.81 136 LEU A N 1
ATOM 1056 C CA . LEU A 1 136 ? -40.867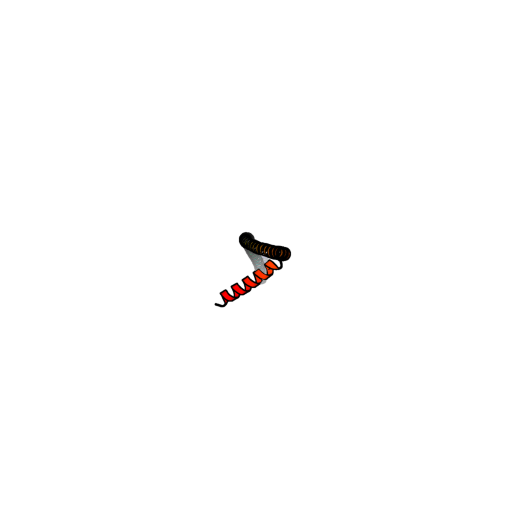 -4.464 80.706 1.00 79.81 136 LEU A CA 1
ATOM 1057 C C . LEU A 1 136 ? -40.308 -3.715 81.915 1.00 79.81 136 LEU A C 1
ATOM 1059 O O . LEU A 1 136 ? -40.772 -3.961 83.017 1.00 79.81 136 LEU A O 1
ATOM 1063 N N . SER A 1 137 ? -39.388 -2.765 81.728 1.00 79.19 137 SER A N 1
ATOM 1064 C CA . SER A 1 137 ? -38.842 -1.967 82.834 1.00 79.19 137 SER A CA 1
ATOM 1065 C C . SER A 1 137 ? -39.890 -1.075 83.516 1.00 79.19 137 SER A C 1
ATOM 1067 O O . SER A 1 137 ? -39.862 -0.941 84.740 1.00 79.19 137 SER A O 1
ATOM 1069 N N . ASN A 1 138 ? -40.850 -0.530 82.761 1.00 78.06 138 ASN A N 1
ATOM 1070 C CA . ASN A 1 138 ? -41.935 0.299 83.293 1.00 78.06 138 ASN A CA 1
ATOM 1071 C C . ASN A 1 138 ? -43.059 -0.510 83.973 1.00 78.06 138 ASN A C 1
ATOM 1073 O O . ASN A 1 138 ? -43.702 -0.008 84.895 1.00 78.06 138 ASN A O 1
ATOM 1077 N N . ASP A 1 139 ? -43.308 -1.749 83.538 1.00 70.12 139 ASP A N 1
ATOM 1078 C CA . ASP A 1 139 ? -44.425 -2.591 84.001 1.00 70.12 139 ASP A CA 1
ATOM 1079 C C . ASP A 1 139 ? -43.986 -3.696 85.000 1.00 70.12 139 ASP A C 1
ATOM 1081 O O . ASP A 1 139 ? -44.817 -4.454 85.520 1.00 70.12 139 ASP A O 1
ATOM 1085 N N . LEU A 1 140 ? -42.684 -3.793 85.323 1.00 67.44 140 LEU A N 1
ATOM 1086 C CA . LEU A 1 140 ? -42.148 -4.743 86.308 1.00 67.44 140 LEU A CA 1
ATOM 1087 C C . LEU A 1 140 ? -42.449 -4.300 87.749 1.00 67.44 140 LEU A C 1
ATOM 1089 O O . LEU A 1 140 ? -41.637 -3.688 88.444 1.00 67.44 140 LEU A O 1
ATOM 1093 N N . SER A 1 141 ? -43.623 -4.670 88.253 1.00 66.06 141 SER A N 1
ATOM 1094 C CA . SER A 1 141 ? -43.885 -4.626 89.694 1.00 66.06 141 SER A CA 1
ATOM 1095 C C . SER A 1 141 ? -43.183 -5.792 90.412 1.00 66.06 141 SER A C 1
ATOM 1097 O O . SER A 1 141 ? -42.995 -6.871 89.841 1.00 66.06 141 SER A O 1
ATOM 1099 N N . LYS A 1 142 ? -42.843 -5.626 91.703 1.00 65.69 142 LYS A N 1
ATOM 1100 C CA . LYS A 1 142 ? -42.263 -6.707 92.536 1.00 65.69 142 LYS A CA 1
ATOM 1101 C C . LYS A 1 142 ? -43.089 -8.005 92.504 1.00 65.69 142 LYS A C 1
ATOM 1103 O O . LYS A 1 142 ? -42.520 -9.083 92.629 1.00 65.69 142 LYS A O 1
ATOM 1108 N N . ALA A 1 143 ? -44.408 -7.905 92.317 1.00 65.19 143 ALA A N 1
ATOM 1109 C CA . ALA A 1 143 ? -45.306 -9.056 92.241 1.00 65.19 143 ALA A CA 1
ATOM 1110 C C . ALA A 1 143 ? -45.174 -9.827 90.914 1.00 65.19 143 ALA A C 1
ATOM 1112 O O . ALA A 1 143 ? -45.044 -11.047 90.943 1.00 65.19 143 ALA A O 1
ATOM 1113 N N . LYS A 1 144 ? -45.126 -9.132 89.764 1.00 70.12 144 LYS A N 1
ATOM 1114 C CA . LYS A 1 144 ? -44.914 -9.765 88.445 1.00 70.12 144 LYS A CA 1
ATOM 1115 C C . LYS A 1 144 ? -43.524 -10.412 88.335 1.00 70.12 144 LYS A C 1
ATOM 1117 O O . LYS A 1 144 ? -43.392 -11.466 87.724 1.00 70.12 144 LYS A O 1
ATOM 1122 N N . SER A 1 145 ? -42.505 -9.815 88.961 1.00 71.38 145 SER A N 1
ATOM 1123 C CA . SER A 1 145 ? -41.134 -10.352 88.971 1.00 71.38 145 SER A CA 1
ATOM 1124 C C . SER A 1 145 ? -41.028 -11.698 89.704 1.00 71.38 145 SER A C 1
ATOM 1126 O O . SER A 1 145 ? -40.455 -12.644 89.173 1.00 71.38 145 SER A O 1
ATOM 1128 N N . ASN A 1 146 ? -41.646 -11.827 90.886 1.00 75.62 146 ASN A N 1
ATOM 1129 C CA . ASN A 1 146 ? -41.668 -13.103 91.613 1.00 75.62 146 ASN A CA 1
ATOM 1130 C C . ASN A 1 146 ? -42.439 -14.191 90.849 1.00 75.62 146 ASN A C 1
ATOM 1132 O O . ASN A 1 146 ? -41.992 -15.331 90.804 1.00 75.62 146 ASN A O 1
ATOM 1136 N N . GLN A 1 147 ? -43.546 -13.829 90.195 1.00 79.62 147 GLN A N 1
ATOM 1137 C CA . GLN A 1 147 ? -44.335 -14.768 89.395 1.00 79.62 147 GLN A CA 1
ATOM 1138 C C . GLN A 1 147 ? -43.545 -15.300 88.182 1.00 79.62 147 GLN A C 1
ATOM 1140 O O . GLN A 1 147 ? -43.555 -16.497 87.920 1.00 79.62 147 GLN A O 1
ATOM 1145 N N . LEU A 1 148 ? -42.767 -14.441 87.506 1.00 79.94 148 LEU A N 1
ATOM 1146 C CA . LEU A 1 148 ? -41.859 -14.851 86.424 1.00 79.94 148 LEU A CA 1
ATOM 1147 C C . LEU A 1 148 ? -40.735 -15.787 86.901 1.00 79.94 148 LEU A C 1
ATOM 1149 O O . LEU A 1 148 ? -40.315 -16.670 86.149 1.00 79.94 148 LEU A O 1
ATOM 1153 N N . ILE A 1 149 ? -40.234 -15.602 88.127 1.00 81.19 149 ILE A N 1
ATOM 1154 C CA . ILE A 1 149 ? -39.227 -16.488 88.733 1.00 81.19 149 ILE A CA 1
ATOM 1155 C C . ILE A 1 149 ? -39.834 -17.870 88.995 1.00 81.19 149 ILE A C 1
ATOM 1157 O O . ILE A 1 149 ? -39.234 -18.873 88.609 1.00 81.19 149 ILE A O 1
ATOM 1161 N N . ASP A 1 150 ? -41.030 -17.926 89.582 1.00 82.38 150 ASP A N 1
ATOM 1162 C CA . ASP A 1 150 ? -41.731 -19.184 89.853 1.00 82.38 150 ASP A CA 1
ATOM 1163 C C . ASP A 1 150 ? -42.069 -19.941 88.550 1.00 82.38 150 ASP A C 1
ATOM 1165 O O . ASP A 1 150 ? -41.814 -21.145 88.452 1.00 82.38 150 ASP A O 1
ATOM 1169 N N . ASP A 1 151 ? -42.524 -19.238 87.507 1.00 82.50 151 ASP A N 1
ATOM 1170 C CA . ASP A 1 151 ? -42.794 -19.813 86.178 1.00 82.50 151 ASP A CA 1
ATOM 1171 C C . ASP A 1 151 ? -41.507 -20.292 85.472 1.00 82.50 151 ASP A C 1
ATOM 1173 O O . ASP A 1 151 ? -41.482 -21.336 84.807 1.00 82.50 151 ASP A O 1
ATOM 1177 N N . SER A 1 152 ? -40.391 -19.575 85.643 1.00 83.56 152 SER A N 1
ATOM 1178 C CA . SER A 1 152 ? -39.081 -19.988 85.113 1.00 83.56 152 SER A CA 1
ATOM 1179 C C . SER A 1 152 ? -38.567 -21.254 85.808 1.00 83.56 152 SER A C 1
ATOM 1181 O O . SER A 1 152 ? -38.040 -22.153 85.152 1.00 83.56 152 SER A O 1
ATOM 1183 N N . ILE A 1 153 ? -38.768 -21.371 87.125 1.00 82.75 153 ILE A N 1
ATOM 1184 C CA . ILE A 1 153 ? -38.443 -22.582 87.893 1.00 82.75 153 ILE A CA 1
ATOM 1185 C C . ILE A 1 153 ? -39.330 -23.756 87.448 1.00 82.75 153 ILE A C 1
ATOM 1187 O O . ILE A 1 153 ? -38.836 -24.877 87.295 1.00 82.75 153 ILE A O 1
ATOM 1191 N N . ALA A 1 154 ? -40.617 -23.515 87.186 1.00 83.50 154 ALA A N 1
ATOM 1192 C CA . ALA A 1 154 ? -41.539 -24.533 86.688 1.00 83.50 154 ALA A CA 1
ATOM 1193 C C . ALA A 1 154 ? -41.160 -25.035 85.280 1.00 83.50 154 ALA A C 1
ATOM 1195 O O . ALA A 1 154 ? -41.082 -26.245 85.065 1.00 83.50 154 ALA A O 1
ATOM 1196 N N . SER A 1 155 ? -40.839 -24.135 84.345 1.00 80.44 155 SER A N 1
ATOM 1197 C CA . SER A 1 155 ? -40.450 -24.504 82.972 1.00 80.44 155 SER A CA 1
ATOM 1198 C C . SER A 1 155 ? -39.098 -25.229 82.892 1.00 80.44 155 SER A C 1
ATOM 1200 O O . SER A 1 155 ? -38.918 -26.120 82.059 1.00 80.44 155 SER A O 1
ATOM 1202 N N . LEU A 1 156 ? -38.154 -24.920 83.790 1.00 80.38 156 LEU A N 1
ATOM 1203 C CA . LEU A 1 156 ? -36.910 -25.685 83.932 1.00 80.38 156 LEU A CA 1
ATOM 1204 C C . LEU A 1 156 ? -37.176 -27.111 84.417 1.00 80.38 156 LEU A C 1
ATOM 1206 O O . LEU A 1 156 ? -36.564 -28.049 83.912 1.00 80.38 156 LEU A O 1
ATOM 1210 N N . LYS A 1 157 ? -38.111 -27.287 85.355 1.00 77.94 157 LYS A N 1
ATOM 1211 C CA . LYS A 1 157 ? -38.525 -28.606 85.849 1.00 77.94 157 LYS A CA 1
ATOM 1212 C C . LYS A 1 157 ? -39.228 -29.441 84.771 1.00 77.94 157 LYS A C 1
ATOM 1214 O O . LYS A 1 157 ? -39.097 -30.658 84.774 1.00 77.94 157 LYS A O 1
ATOM 1219 N N . GLU A 1 158 ? -39.942 -28.801 83.849 1.00 80.44 158 GLU A N 1
ATOM 1220 C CA . GLU A 1 158 ? -40.617 -29.457 82.720 1.00 80.44 158 GLU A CA 1
ATOM 1221 C C . GLU A 1 158 ? -39.653 -29.855 81.590 1.00 80.44 158 GLU A C 1
ATOM 1223 O O . GLU A 1 158 ? -39.850 -30.884 80.959 1.00 80.44 158 GLU A O 1
ATOM 1228 N N . ARG A 1 159 ? -38.573 -29.092 81.366 1.00 71.31 159 ARG A N 1
ATOM 1229 C CA . ARG A 1 159 ? -37.511 -29.430 80.395 1.00 71.31 159 ARG A CA 1
ATOM 1230 C C . ARG A 1 159 ? -36.464 -30.428 80.912 1.00 71.31 159 ARG A C 1
ATOM 1232 O O . ARG A 1 159 ? -35.638 -30.883 80.123 1.00 71.31 159 ARG A O 1
ATOM 1239 N N . LEU A 1 160 ? -36.450 -30.699 82.220 1.00 61.38 160 LEU A N 1
ATOM 1240 C CA . LEU A 1 160 ? -35.526 -31.628 82.890 1.00 61.38 160 LEU A CA 1
ATOM 1241 C C . LEU A 1 160 ? -36.168 -32.973 83.284 1.00 61.38 160 LEU A C 1
ATOM 1243 O O . LEU A 1 160 ? -35.462 -33.826 83.821 1.00 61.38 160 LEU A O 1
ATOM 1247 N N . ASN A 1 161 ? -37.462 -33.166 83.010 1.00 52.22 161 ASN A N 1
ATOM 1248 C CA . ASN A 1 161 ? -38.121 -34.480 82.987 1.00 52.22 161 ASN A CA 1
ATOM 1249 C C . ASN A 1 161 ? -38.224 -34.991 81.545 1.00 52.22 161 ASN A C 1
ATOM 1251 O O . ASN A 1 161 ? -38.343 -36.226 81.386 1.00 52.22 161 ASN A O 1
#

Secondary structure (DSSP, 8-state):
-TT-HHHHHHHHHHHHHHHHHHTTHHHHHHHHHHHHHHHHHHHHHHHHHHHHHHHHHHHHHHHHHHHHHHHHHHHHHHHHHHHHHHHHHHHHHHHHHHHHHHHHHHHHHHHHHHHHHHHHHHHHHHHHHHHHHHHHHHH--HHHHHHHHHHHHHHHHHH--